Protein AF-A0A4R6LKL5-F1 (afdb_monomer_lite)

Organism: NCBI:txid43595

pLDDT: mean 74.87, std 11.55, range [36.84, 88.94]

Sequence (138 aa):
MKKVFIITIAFVIMLGLTFTNAHANYNMSWNFQKFNNPNARQVANNKAKTQDGLVESQEDALDQFAQSMERRLYSSVQSQIIDAIEEGNIGDVKNFQAGDLDISVTEANEEVFIEITDTITGESTIVTYSNNWGNSSN

InterPro domains:
  IPR018893 Type VIII secretion system, CsgF [PF10614] (43-128)

Secondary structure (DSSP, 8-state):
-HHHHHHHHHHHHHHHHTTS-----------------HHHHHHHHHHHHHHHTT-S----HHHHHHHHHHHHHHHHHHHHHHHHHHTT---S-EEEEETTEEEEEEEETTEEEEEEEETTT--EEEEEEES-SS----

Radius of gyration: 36.22 Å; chains: 1; bounding box: 73×40×102 Å

Foldseek 3Di:
DVVVVVVVVVVVVVVVVPPPDPDPPDDPDDDDDPPPDVVVVVVVVVVVVVVVVVPPDPQDPVNVVVVVVLVVLVVVQVVVLVVCVVVVVQDAWDWDDRPQWIWIWGDDPQKIWIWIARNVPRDIDIDIDHNCVPPPDD

Structure (mmCIF, N/CA/C/O backbone):
data_AF-A0A4R6LKL5-F1
#
_entry.id   AF-A0A4R6LKL5-F1
#
loop_
_atom_site.group_PDB
_atom_site.id
_atom_site.type_symbol
_atom_site.label_atom_id
_atom_site.label_alt_id
_atom_site.label_comp_id
_atom_site.label_asym_id
_atom_site.label_entity_id
_atom_site.label_seq_id
_atom_site.pdbx_PDB_ins_code
_atom_site.Cartn_x
_atom_site.Cartn_y
_atom_site.Cartn_z
_atom_site.occupancy
_atom_site.B_iso_or_equiv
_atom_site.auth_seq_id
_atom_site.auth_comp_id
_atom_site.auth_asym_id
_atom_site.auth_atom_id
_atom_site.pdbx_PDB_model_num
ATOM 1 N N . MET A 1 1 ? -52.050 5.408 75.219 1.00 59.91 1 MET A N 1
ATOM 2 C CA . MET A 1 1 ? -50.780 6.170 75.141 1.00 59.91 1 MET A CA 1
ATOM 3 C C . MET A 1 1 ? -49.538 5.318 75.423 1.00 59.91 1 MET A C 1
ATOM 5 O O . MET A 1 1 ? -48.660 5.300 74.576 1.00 59.91 1 MET A O 1
ATOM 9 N N . LYS A 1 2 ? -49.468 4.537 76.519 1.00 66.62 2 LYS A N 1
ATOM 10 C CA . LYS A 1 2 ? -48.290 3.693 76.850 1.00 66.62 2 LYS A CA 1
ATOM 11 C C . LYS A 1 2 ? -47.852 2.716 75.738 1.00 66.62 2 LYS A C 1
ATOM 13 O O . LYS A 1 2 ? -46.665 2.570 75.495 1.00 66.62 2 LYS A O 1
ATOM 18 N N . LYS A 1 3 ? -48.803 2.096 75.024 1.00 70.31 3 LYS A N 1
ATOM 19 C CA . LYS A 1 3 ? -48.510 1.163 73.914 1.00 70.31 3 LYS A CA 1
ATOM 20 C C . LYS A 1 3 ? -47.855 1.850 72.706 1.00 70.31 3 LYS A C 1
ATOM 22 O O . LYS A 1 3 ? -46.955 1.282 72.110 1.00 70.31 3 LYS A O 1
ATOM 27 N N . VAL A 1 4 ? -48.273 3.079 72.391 1.00 81.50 4 VAL A N 1
ATOM 28 C CA . VAL A 1 4 ? -47.706 3.867 71.281 1.00 81.50 4 VAL A CA 1
ATOM 29 C C . VAL A 1 4 ? -46.269 4.266 71.607 1.00 81.50 4 VAL A C 1
ATOM 31 O O . VAL A 1 4 ? -45.390 4.084 70.782 1.00 81.50 4 VAL A O 1
ATOM 34 N N . PHE A 1 5 ? -46.017 4.690 72.848 1.00 84.75 5 PHE A N 1
ATOM 35 C CA . PHE A 1 5 ? -44.681 5.066 73.313 1.00 84.75 5 PHE A CA 1
ATOM 36 C C . PHE A 1 5 ? -43.669 3.910 73.226 1.00 84.75 5 PHE A C 1
ATOM 38 O O . PHE A 1 5 ? -42.539 4.104 72.786 1.00 84.75 5 PHE A O 1
ATOM 45 N N . ILE A 1 6 ? -44.094 2.690 73.573 1.00 85.75 6 ILE A N 1
ATOM 46 C CA . ILE A 1 6 ? -43.254 1.485 73.470 1.00 85.75 6 ILE A CA 1
ATOM 47 C C . ILE A 1 6 ? -42.921 1.166 72.006 1.00 85.75 6 ILE A C 1
ATOM 49 O O . ILE A 1 6 ? -41.779 0.833 71.699 1.00 85.75 6 ILE A O 1
ATOM 53 N N . ILE A 1 7 ? -43.890 1.310 71.098 1.00 87.12 7 ILE A N 1
ATOM 54 C CA . ILE A 1 7 ? -43.683 1.067 69.664 1.00 87.12 7 ILE A CA 1
ATOM 55 C C . ILE A 1 7 ? -42.707 2.093 69.079 1.00 87.12 7 ILE A C 1
ATOM 57 O O . ILE A 1 7 ? -41.806 1.719 68.335 1.00 87.12 7 ILE A O 1
ATOM 61 N N . THR A 1 8 ? -42.828 3.370 69.451 1.00 86.06 8 THR A N 1
ATOM 62 C CA . THR A 1 8 ? -41.915 4.421 68.980 1.00 86.06 8 THR A CA 1
ATOM 63 C C . THR A 1 8 ? -40.484 4.179 69.455 1.00 86.06 8 THR A C 1
ATOM 65 O O . THR A 1 8 ? -39.552 4.299 68.666 1.00 86.06 8 THR A O 1
ATOM 68 N N . ILE A 1 9 ? -40.297 3.773 70.714 1.00 88.94 9 ILE A N 1
ATOM 69 C CA . ILE A 1 9 ? -38.968 3.450 71.253 1.00 88.94 9 ILE A CA 1
ATOM 70 C C . ILE A 1 9 ? -38.363 2.241 70.537 1.00 88.94 9 ILE A C 1
ATOM 72 O O . ILE A 1 9 ? -37.205 2.294 70.129 1.00 88.94 9 ILE A O 1
ATOM 76 N N . ALA A 1 10 ? -39.144 1.178 70.330 1.00 86.69 10 ALA A N 1
ATOM 77 C C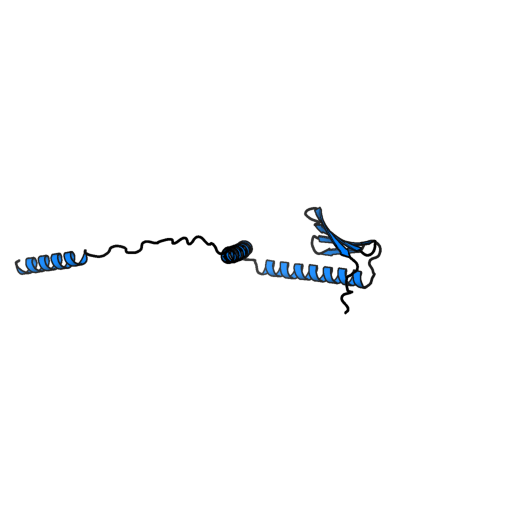A . ALA A 1 10 ? -38.679 0.001 69.599 1.00 86.69 10 ALA A CA 1
ATOM 78 C C . ALA A 1 10 ? -38.258 0.354 68.163 1.00 86.69 10 ALA A C 1
ATOM 80 O O . ALA A 1 10 ? -37.231 -0.122 67.686 1.00 86.69 10 ALA A O 1
ATOM 81 N N . PHE A 1 11 ? -39.006 1.242 67.503 1.00 86.62 11 PHE A N 1
ATOM 82 C CA . PHE A 1 11 ? -38.709 1.689 66.145 1.00 86.62 11 PHE A CA 1
ATOM 83 C C . PHE A 1 11 ? -37.418 2.516 66.068 1.00 86.62 11 PHE A C 1
ATOM 85 O O . PHE A 1 11 ? -36.605 2.307 65.172 1.00 86.62 11 PHE A O 1
ATOM 92 N N . VAL A 1 12 ? -37.182 3.405 67.039 1.00 87.06 12 VAL A N 1
ATOM 93 C CA . VAL A 1 12 ? -35.950 4.210 67.118 1.00 87.06 12 VAL A CA 1
ATOM 94 C C . VAL A 1 12 ? -34.726 3.334 67.393 1.00 87.06 12 VAL A C 1
ATOM 96 O O . VAL A 1 12 ? -33.680 3.539 66.781 1.00 87.06 12 VAL A O 1
ATOM 99 N N . ILE A 1 13 ? -34.855 2.323 68.257 1.00 85.88 13 ILE A N 1
ATOM 100 C CA . ILE A 1 13 ? -33.773 1.365 68.531 1.00 85.88 13 ILE A CA 1
ATOM 101 C C . ILE A 1 13 ? -33.471 0.526 67.284 1.00 85.88 13 ILE A C 1
ATOM 103 O O . ILE A 1 13 ? -32.306 0.343 66.934 1.00 85.88 13 ILE A O 1
ATOM 107 N N . MET A 1 14 ? -34.508 0.062 66.582 1.00 80.38 14 MET A N 1
ATOM 108 C CA . MET A 1 14 ? -34.351 -0.706 65.347 1.00 80.38 14 MET A CA 1
ATOM 109 C C . MET A 1 14 ? -33.652 0.112 64.253 1.00 80.38 14 MET A C 1
ATOM 111 O O . MET A 1 14 ? -32.756 -0.403 63.592 1.00 80.38 14 MET A O 1
ATOM 115 N N . LEU A 1 15 ? -33.994 1.396 64.113 1.00 77.25 15 LEU A N 1
ATOM 116 C CA . LEU A 1 15 ? -33.311 2.316 63.202 1.00 77.25 15 LEU A CA 1
ATOM 117 C C . LEU A 1 15 ? -31.848 2.531 63.606 1.00 77.25 15 LEU A C 1
ATOM 119 O O . LEU A 1 15 ? -30.962 2.380 62.769 1.00 77.25 15 LEU A O 1
ATOM 123 N N . GLY A 1 16 ? -31.575 2.802 64.887 1.00 73.94 16 GLY A N 1
ATOM 124 C CA . GLY A 1 16 ? -30.225 3.065 65.400 1.00 73.94 16 GLY A CA 1
ATOM 125 C C . GLY A 1 16 ? -29.220 1.934 65.151 1.00 73.94 16 GLY A C 1
ATOM 126 O O . GLY A 1 16 ? -28.049 2.201 64.892 1.00 73.94 16 GLY A O 1
ATOM 127 N N . LEU A 1 17 ? -29.677 0.677 65.158 1.00 69.25 17 LEU A N 1
ATOM 128 C CA . LEU A 1 17 ? -28.824 -0.493 64.916 1.00 69.25 17 LEU A CA 1
ATOM 129 C C . LEU A 1 17 ? -28.425 -0.672 63.441 1.00 69.25 17 LEU A C 1
ATOM 131 O O . LEU A 1 17 ? -27.430 -1.335 63.161 1.00 69.25 17 LEU A O 1
ATOM 135 N N . THR A 1 18 ? -29.151 -0.060 62.500 1.00 65.38 18 THR A N 1
ATOM 136 C CA . THR A 1 18 ? -28.884 -0.206 61.055 1.00 65.38 18 THR A CA 1
ATOM 137 C C . THR A 1 18 ? -27.871 0.798 60.492 1.00 65.38 18 THR A C 1
ATOM 139 O O . THR A 1 18 ? -27.462 0.664 59.343 1.00 65.38 18 THR A O 1
ATOM 142 N N . PHE A 1 19 ? -27.415 1.773 61.290 1.00 62.16 19 PHE A N 1
ATOM 143 C CA . PHE A 1 19 ? -26.503 2.837 60.835 1.00 62.16 19 PHE A CA 1
ATOM 144 C C . PHE A 1 19 ? -25.011 2.555 61.051 1.00 62.16 19 PHE A C 1
ATOM 146 O O . PHE A 1 19 ? -24.179 3.406 60.739 1.00 62.16 19 PHE A O 1
ATOM 153 N N . THR A 1 20 ? -24.635 1.382 61.563 1.00 62.97 20 THR A N 1
ATOM 154 C CA . THR A 1 20 ? -23.218 1.018 61.692 1.00 62.97 20 THR A CA 1
ATOM 155 C C . THR A 1 20 ? -22.840 0.060 60.563 1.00 62.97 20 THR A C 1
ATOM 157 O O . THR A 1 20 ? -23.420 -1.015 60.445 1.00 62.97 20 THR A O 1
ATOM 160 N N . ASN A 1 21 ? -21.840 0.440 59.758 1.00 62.88 21 ASN A N 1
ATOM 161 C CA . ASN A 1 21 ? -21.156 -0.372 58.731 1.00 62.88 21 ASN A CA 1
ATOM 162 C C . ASN A 1 21 ? -21.661 -0.292 57.278 1.00 62.88 21 ASN A C 1
ATOM 164 O O . ASN A 1 21 ? -21.836 -1.311 56.616 1.00 62.88 21 ASN A O 1
ATOM 168 N N . ALA A 1 22 ? -21.740 0.916 56.721 1.00 61.44 22 ALA A N 1
ATOM 169 C CA . ALA A 1 22 ? -21.624 1.108 55.272 1.00 61.44 22 ALA A CA 1
ATOM 170 C C . ALA A 1 22 ? -20.433 2.026 54.952 1.00 61.44 22 ALA A C 1
ATOM 172 O O . ALA A 1 22 ? -20.589 3.124 54.425 1.00 61.44 22 ALA A O 1
ATOM 173 N N . HIS A 1 23 ? -19.221 1.591 55.304 1.00 60.94 23 HIS A N 1
ATOM 174 C CA . HIS A 1 23 ? -18.013 2.191 54.741 1.00 60.94 23 HIS A CA 1
ATOM 175 C C . HIS A 1 23 ? -17.814 1.617 53.336 1.00 60.94 23 HIS A C 1
ATOM 177 O O . HIS A 1 23 ? -17.705 0.403 53.170 1.00 60.94 23 HIS A O 1
ATOM 183 N N . ALA A 1 24 ? -17.795 2.480 52.319 1.00 62.44 24 ALA A N 1
ATOM 184 C CA . ALA A 1 24 ? -17.463 2.088 50.955 1.00 62.44 24 ALA A CA 1
ATOM 185 C C . ALA A 1 24 ? -16.020 1.561 50.926 1.00 62.44 24 ALA A C 1
ATOM 187 O O . ALA A 1 24 ? -15.063 2.327 50.985 1.00 62.44 24 ALA A O 1
ATOM 188 N N . ASN A 1 25 ? -15.867 0.239 50.873 1.00 59.75 25 ASN A N 1
ATOM 189 C CA . ASN A 1 25 ? -14.577 -0.444 50.977 1.00 59.75 25 ASN A CA 1
ATOM 190 C C . ASN A 1 25 ? -13.913 -0.654 49.605 1.00 59.75 25 ASN A C 1
ATOM 192 O O . ASN A 1 25 ? -13.224 -1.646 49.376 1.00 59.75 25 ASN A O 1
ATOM 196 N N . TYR A 1 26 ? -14.155 0.261 48.665 1.00 59.34 26 TYR A N 1
ATOM 197 C CA . TYR A 1 26 ? -13.570 0.213 47.330 1.00 59.34 26 TYR A CA 1
ATOM 198 C C . TYR A 1 26 ? -12.577 1.360 47.176 1.00 59.34 26 TYR A C 1
ATOM 200 O O . TYR A 1 26 ? -12.878 2.396 46.591 1.00 59.34 26 TYR A O 1
ATOM 208 N N . ASN A 1 27 ? -11.363 1.162 47.686 1.00 61.78 27 ASN A N 1
ATOM 209 C CA . ASN A 1 27 ? -10.223 1.907 47.171 1.00 61.78 27 ASN A CA 1
ATOM 210 C C . ASN A 1 27 ? -9.889 1.311 45.802 1.00 61.78 27 ASN A C 1
ATOM 212 O O . ASN A 1 27 ? -9.402 0.184 45.723 1.00 61.78 27 ASN A O 1
ATOM 216 N N . MET A 1 28 ? -10.150 2.049 44.722 1.00 61.94 28 MET A N 1
ATOM 217 C CA . MET A 1 28 ? -9.550 1.734 43.426 1.00 61.94 28 MET A CA 1
ATOM 218 C C . MET A 1 28 ? -8.036 1.936 43.552 1.00 61.94 28 MET A C 1
ATOM 220 O O . MET A 1 28 ? -7.531 3.047 43.400 1.00 61.94 28 MET A O 1
ATOM 224 N N . SER A 1 29 ? -7.302 0.880 43.896 1.00 67.19 29 SER A N 1
ATOM 225 C CA . SER A 1 29 ? -5.845 0.910 43.926 1.00 67.19 29 SER A CA 1
ATOM 226 C C . SER A 1 29 ? -5.312 0.619 42.524 1.00 67.19 29 SER A C 1
ATOM 228 O O . SER A 1 29 ? -5.413 -0.487 41.999 1.00 67.19 29 SER A O 1
ATOM 230 N N . TRP A 1 30 ? -4.736 1.638 41.890 1.00 63.91 30 TRP A N 1
ATOM 231 C CA . TRP A 1 30 ? -3.996 1.461 40.647 1.00 63.91 30 TRP A CA 1
ATOM 232 C C . TRP A 1 30 ? -2.584 0.982 40.978 1.00 63.91 30 TRP A C 1
ATOM 234 O O . TRP A 1 30 ? -1.730 1.756 41.407 1.00 63.91 30 TRP A O 1
ATOM 244 N N . ASN A 1 31 ? -2.345 -0.318 40.815 1.00 70.31 31 ASN A N 1
ATOM 245 C CA . ASN A 1 31 ? -1.012 -0.893 40.948 1.00 70.31 31 ASN A CA 1
ATOM 246 C C . ASN A 1 31 ? -0.267 -0.783 39.612 1.00 70.31 31 ASN A C 1
ATOM 248 O O . ASN A 1 31 ? -0.458 -1.600 38.711 1.00 70.31 31 ASN A O 1
ATOM 252 N N . PHE A 1 32 ? 0.592 0.225 39.478 1.00 66.56 32 PHE A N 1
ATOM 253 C CA . PHE A 1 32 ? 1.487 0.337 38.332 1.00 66.56 32 PHE A CA 1
ATOM 254 C C . PHE A 1 32 ? 2.742 -0.497 38.586 1.00 66.56 32 PHE A C 1
ATOM 256 O O . PHE A 1 32 ? 3.697 -0.048 39.222 1.00 66.56 32 PHE A O 1
ATOM 263 N N . GLN A 1 33 ? 2.768 -1.721 38.063 1.00 65.94 33 GLN A N 1
ATOM 264 C CA . GLN A 1 33 ? 4.018 -2.466 37.973 1.00 65.94 33 GLN A CA 1
ATOM 265 C C . GLN A 1 33 ? 4.897 -1.793 36.912 1.00 65.94 33 GLN A C 1
ATOM 267 O O . GLN A 1 33 ? 4.499 -1.666 35.754 1.00 65.94 33 GLN A O 1
ATOM 272 N N . LYS A 1 34 ? 6.105 -1.349 37.287 1.00 64.31 34 LYS A N 1
ATOM 273 C CA . LYS A 1 34 ? 7.111 -0.928 36.301 1.00 64.31 34 LYS A CA 1
ATOM 274 C C . LYS A 1 34 ? 7.400 -2.129 35.403 1.00 64.31 34 LYS A C 1
ATOM 276 O O . LYS A 1 34 ? 8.059 -3.074 35.830 1.00 64.31 34 LYS A O 1
ATOM 281 N N . PHE A 1 35 ? 6.895 -2.095 34.170 1.00 60.16 35 PHE A N 1
ATOM 282 C CA . PHE A 1 35 ? 7.181 -3.101 33.153 1.00 60.16 35 PHE A CA 1
ATOM 283 C C . PHE A 1 35 ? 8.683 -3.090 32.834 1.00 60.16 35 PHE A C 1
ATOM 285 O O . PHE A 1 35 ? 9.140 -2.359 31.955 1.00 60.16 35 PHE A O 1
ATOM 292 N N . ASN A 1 36 ? 9.451 -3.91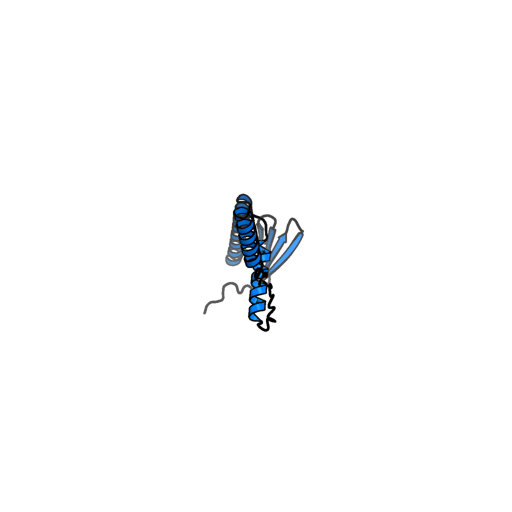4 33.548 1.00 61.34 36 ASN A N 1
ATOM 293 C CA . ASN A 1 36 ? 10.827 -4.274 33.204 1.00 61.34 36 ASN A CA 1
ATOM 294 C C . ASN A 1 36 ? 10.852 -5.538 32.327 1.00 61.34 36 ASN A C 1
ATOM 296 O O . ASN A 1 36 ? 11.677 -6.427 32.509 1.00 61.34 36 ASN A O 1
ATOM 300 N N . ASN A 1 37 ? 9.876 -5.665 31.425 1.00 68.75 37 ASN A N 1
ATOM 301 C CA . ASN A 1 37 ? 9.802 -6.758 30.468 1.00 68.75 37 ASN A CA 1
ATOM 302 C C . ASN A 1 37 ? 9.747 -6.162 29.050 1.00 68.75 37 ASN A C 1
ATOM 304 O O . ASN A 1 37 ? 8.720 -5.580 28.681 1.00 68.75 37 ASN A O 1
ATOM 308 N N . PRO A 1 38 ? 10.825 -6.270 28.254 1.00 68.19 38 PRO A N 1
ATOM 309 C CA . PRO A 1 38 ? 10.855 -5.757 26.885 1.00 68.19 38 PRO A CA 1
ATOM 310 C C . PRO A 1 38 ? 9.788 -6.405 25.987 1.00 68.19 38 PRO A C 1
ATOM 312 O O . PRO A 1 38 ? 9.252 -5.732 25.108 1.00 68.19 38 PRO A O 1
ATOM 315 N N . ASN A 1 39 ? 9.381 -7.648 26.263 1.00 76.38 39 ASN A N 1
ATOM 316 C CA . ASN A 1 39 ? 8.336 -8.331 25.496 1.00 76.38 39 ASN A CA 1
ATOM 317 C C . ASN A 1 39 ? 6.956 -7.706 25.741 1.00 76.38 39 ASN A C 1
ATOM 319 O O . ASN A 1 39 ? 6.172 -7.554 24.809 1.00 76.38 39 ASN A O 1
ATOM 323 N N . ALA A 1 40 ? 6.669 -7.263 26.971 1.00 73.50 40 ALA A N 1
ATOM 324 C CA . ALA A 1 40 ? 5.410 -6.583 27.284 1.00 73.50 40 ALA A CA 1
ATOM 325 C C . ALA A 1 40 ? 5.289 -5.240 26.546 1.00 73.50 40 ALA A C 1
ATOM 327 O O . ALA A 1 40 ? 4.201 -4.867 26.113 1.00 73.50 40 ALA A O 1
ATOM 328 N N . ARG A 1 41 ? 6.416 -4.541 26.343 1.00 76.50 41 ARG A N 1
ATOM 329 C CA . ARG A 1 41 ? 6.460 -3.312 25.537 1.00 76.50 41 ARG A CA 1
ATOM 330 C C . ARG A 1 41 ? 6.192 -3.588 24.062 1.00 76.50 41 ARG A C 1
ATOM 332 O O . ARG A 1 41 ? 5.442 -2.840 23.447 1.00 76.50 41 ARG A O 1
ATOM 339 N N . GLN A 1 42 ? 6.764 -4.656 23.507 1.00 75.50 42 GLN A N 1
ATOM 340 C CA . GLN A 1 42 ? 6.508 -5.039 22.116 1.00 75.50 42 GLN A CA 1
ATOM 341 C C . GLN A 1 42 ? 5.042 -5.422 21.896 1.00 75.50 42 GLN A C 1
ATOM 343 O O . GLN A 1 42 ? 4.425 -4.941 20.953 1.00 75.50 42 GLN A O 1
ATOM 348 N N . VAL A 1 43 ? 4.452 -6.208 22.801 1.00 80.81 43 VAL A N 1
ATOM 349 C CA . VAL A 1 43 ? 3.031 -6.580 22.723 1.00 80.81 43 VAL A CA 1
ATOM 350 C C . VAL A 1 43 ? 2.129 -5.350 22.834 1.00 80.81 43 VAL A C 1
ATOM 352 O O . VAL A 1 43 ? 1.185 -5.216 22.058 1.00 80.81 43 VAL A O 1
ATOM 355 N N . ALA A 1 44 ? 2.432 -4.427 23.753 1.00 80.19 44 ALA A N 1
ATOM 356 C CA . ALA A 1 44 ? 1.694 -3.173 23.877 1.00 80.19 44 ALA A CA 1
ATOM 357 C C . ALA A 1 44 ? 1.802 -2.315 22.606 1.00 80.19 44 ALA A C 1
ATOM 359 O O . ALA A 1 44 ? 0.793 -1.790 22.148 1.00 80.19 44 ALA A O 1
ATOM 360 N N . ASN A 1 45 ? 2.993 -2.222 22.007 1.00 84.25 45 ASN A N 1
ATOM 361 C CA . ASN A 1 45 ? 3.212 -1.465 20.775 1.00 84.25 45 ASN A CA 1
ATOM 362 C C . ASN A 1 45 ? 2.486 -2.093 19.575 1.00 84.25 45 ASN A C 1
ATOM 364 O O . ASN A 1 45 ? 1.812 -1.393 18.829 1.00 84.25 45 ASN A O 1
ATOM 368 N N . ASN A 1 46 ? 2.552 -3.417 19.420 1.00 80.56 46 ASN A N 1
ATOM 369 C CA . ASN A 1 46 ? 1.834 -4.125 18.358 1.00 80.56 46 ASN A CA 1
ATOM 370 C C . ASN A 1 46 ? 0.324 -3.928 18.501 1.00 80.56 46 ASN A C 1
ATOM 372 O O . ASN A 1 46 ? -0.347 -3.601 17.530 1.00 80.56 46 ASN A O 1
ATOM 376 N N . LYS A 1 47 ? -0.198 -4.046 19.728 1.00 80.44 47 LYS A N 1
ATOM 377 C CA . LYS A 1 47 ? -1.619 -3.826 20.004 1.00 80.44 47 LYS A CA 1
ATOM 378 C C . LYS A 1 47 ? -2.040 -2.380 19.737 1.00 80.44 47 LYS A C 1
ATOM 380 O O . LYS A 1 47 ? -3.101 -2.180 19.162 1.00 80.44 47 LYS A O 1
ATOM 385 N N . ALA A 1 48 ? -1.212 -1.403 20.107 1.00 78.81 48 ALA A N 1
ATOM 386 C CA . ALA A 1 48 ? -1.464 0.007 19.824 1.00 78.81 48 ALA A CA 1
ATOM 387 C C . ALA A 1 48 ? -1.489 0.284 18.315 1.00 78.81 48 ALA A C 1
ATOM 389 O O . ALA A 1 48 ? -2.438 0.891 17.847 1.00 78.81 48 ALA A O 1
ATOM 390 N N . LYS A 1 49 ? -0.523 -0.234 17.545 1.00 75.50 49 LYS A N 1
ATOM 391 C CA . LYS A 1 49 ? -0.499 -0.110 16.076 1.00 75.50 49 LYS A CA 1
ATOM 392 C C . LYS A 1 49 ? -1.705 -0.762 15.404 1.00 75.50 49 LYS A C 1
ATOM 394 O O . LYS A 1 49 ? -2.277 -0.189 14.487 1.00 75.50 49 LYS A O 1
ATOM 399 N N . THR A 1 50 ? -2.104 -1.949 15.863 1.00 75.50 50 THR A N 1
ATOM 400 C CA . THR A 1 50 ? -3.316 -2.608 15.360 1.00 75.50 50 THR A CA 1
ATOM 401 C C . THR A 1 50 ? -4.559 -1.788 15.686 1.00 75.50 50 THR A C 1
ATOM 403 O O . THR A 1 50 ? -5.439 -1.690 14.850 1.00 75.50 50 THR A O 1
ATOM 406 N N . GLN A 1 51 ? -4.648 -1.193 16.877 1.00 70.75 51 GLN A N 1
ATOM 407 C CA . GLN A 1 51 ? -5.786 -0.347 17.243 1.00 70.75 51 GLN A CA 1
ATOM 408 C C . GLN A 1 51 ? -5.810 0.966 16.461 1.00 70.75 51 GLN A C 1
ATOM 410 O O . GLN A 1 51 ? -6.876 1.350 16.010 1.00 70.75 51 GLN A O 1
ATOM 415 N N . ASP A 1 52 ? -4.662 1.607 16.262 1.00 71.44 52 ASP A N 1
ATOM 416 C CA . ASP A 1 52 ? -4.520 2.833 15.468 1.00 71.44 52 ASP A CA 1
ATOM 417 C C . ASP A 1 52 ? -4.998 2.619 14.021 1.00 71.44 52 ASP A C 1
ATOM 419 O O . ASP A 1 52 ? -5.824 3.376 13.526 1.00 71.44 52 ASP A O 1
ATOM 423 N N . GLY A 1 53 ? -4.609 1.499 13.397 1.00 60.66 53 GLY A N 1
ATOM 424 C CA . GLY A 1 53 ? -5.094 1.111 12.065 1.00 60.66 53 GLY A CA 1
ATOM 425 C C . GLY A 1 53 ? -6.534 0.576 12.009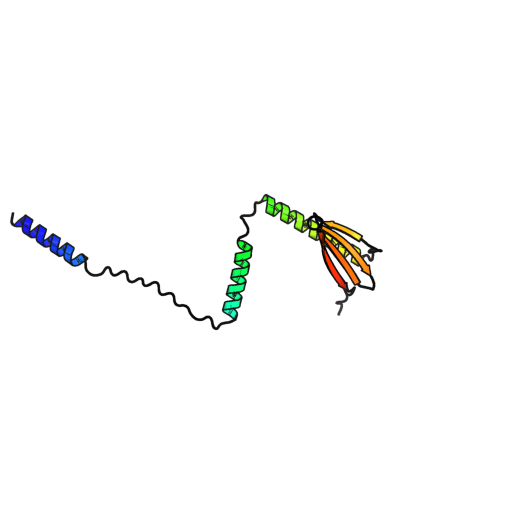 1.00 60.66 53 GLY A C 1
ATOM 426 O O . GLY A 1 53 ? -7.052 0.361 10.924 1.00 60.66 53 GLY A O 1
ATOM 427 N N . LEU A 1 54 ? -7.188 0.328 13.151 1.00 64.00 54 LEU A N 1
ATOM 428 C CA . LEU A 1 54 ? -8.598 -0.098 13.229 1.00 64.00 54 LEU A CA 1
ATOM 429 C C . LEU A 1 54 ? -9.552 1.059 13.560 1.00 64.00 54 LEU A C 1
ATOM 431 O O . LEU A 1 54 ? -10.762 0.848 13.613 1.00 64.00 54 LEU A O 1
ATOM 435 N N . VAL A 1 55 ? -9.028 2.256 13.844 1.00 58.56 55 VAL A N 1
ATOM 436 C CA . VAL A 1 55 ? -9.836 3.464 14.087 1.00 58.56 55 VAL A CA 1
ATOM 437 C C . VAL A 1 55 ? -10.316 4.091 12.769 1.00 58.56 55 VAL A C 1
ATOM 439 O O . VAL A 1 55 ? -11.111 5.030 12.795 1.00 58.56 55 VAL A O 1
ATOM 442 N N . GLU A 1 56 ? -9.918 3.545 11.617 1.00 58.19 56 GLU A N 1
ATOM 443 C CA . GLU A 1 56 ? -10.521 3.919 10.343 1.00 58.19 56 GLU A CA 1
ATOM 444 C C . GLU A 1 56 ? -11.990 3.488 10.283 1.00 58.19 56 GLU A C 1
ATOM 446 O O . GLU A 1 56 ? -12.385 2.392 10.681 1.00 58.19 56 GLU A O 1
ATOM 451 N N . SER A 1 57 ? -12.790 4.465 9.869 1.00 55.09 57 SER A N 1
ATOM 452 C CA . SER A 1 57 ? -14.241 4.528 9.744 1.00 55.09 57 SER A CA 1
ATOM 453 C C . SER A 1 57 ? -14.904 3.198 9.400 1.00 55.09 57 SER A C 1
ATOM 455 O O . SER A 1 57 ? -14.370 2.410 8.637 1.00 55.09 57 SER A O 1
ATOM 457 N N . GLN A 1 58 ? -16.122 2.996 9.906 1.00 57.09 58 GLN A N 1
ATOM 458 C CA . GLN A 1 58 ? -17.063 1.983 9.427 1.00 57.09 58 GLN A CA 1
ATOM 459 C C . GLN A 1 58 ? -17.142 2.037 7.888 1.00 57.09 58 GLN A C 1
ATOM 461 O O . GLN A 1 58 ? -17.894 2.843 7.350 1.00 57.09 58 GLN A O 1
ATOM 466 N N . GLU A 1 59 ? -16.312 1.247 7.201 1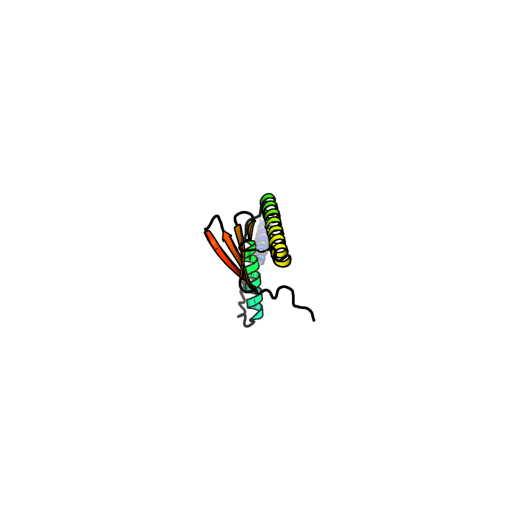.00 59.84 59 GLU A N 1
ATOM 467 C CA . GLU A 1 59 ? -16.195 1.284 5.743 1.00 59.84 59 GLU A CA 1
ATOM 468 C C . GLU A 1 59 ? -17.523 0.838 5.130 1.00 59.84 59 GLU A C 1
ATOM 470 O O . GLU A 1 59 ? -18.064 -0.213 5.496 1.00 59.84 59 GLU A O 1
ATOM 475 N N . ASP A 1 60 ? -18.064 1.650 4.219 1.00 77.00 60 ASP A N 1
ATOM 476 C CA . ASP A 1 60 ? -19.270 1.315 3.471 1.00 77.00 60 ASP A CA 1
ATOM 477 C C . ASP A 1 60 ? -19.013 0.038 2.648 1.00 77.00 60 ASP A C 1
ATOM 479 O O . ASP A 1 60 ? -17.911 -0.202 2.148 1.00 77.00 60 ASP A O 1
ATOM 483 N N . ALA A 1 61 ? -20.030 -0.808 2.481 1.00 77.69 61 ALA A N 1
ATOM 484 C CA . ALA A 1 61 ? -19.922 -2.018 1.667 1.00 77.69 61 ALA A CA 1
ATOM 485 C C . ALA A 1 61 ? -19.546 -1.692 0.209 1.00 77.69 61 ALA A C 1
ATOM 487 O O . ALA A 1 61 ? -18.909 -2.503 -0.468 1.00 77.69 61 ALA A O 1
ATOM 488 N N . LEU A 1 62 ? -19.926 -0.502 -0.268 1.00 76.81 62 LEU A N 1
ATOM 489 C CA . LEU A 1 62 ? -19.511 0.014 -1.570 1.00 76.81 62 LEU A CA 1
ATOM 490 C C . LEU A 1 62 ? -18.018 0.357 -1.612 1.00 76.81 62 LEU A C 1
ATOM 492 O O . LEU A 1 62 ? -17.359 0.012 -2.592 1.00 76.81 62 LEU A O 1
ATOM 496 N N . ASP A 1 63 ? -17.475 0.943 -0.546 1.00 80.38 63 ASP A N 1
ATOM 497 C CA . ASP A 1 63 ? -16.053 1.288 -0.456 1.00 80.38 63 ASP A CA 1
ATOM 498 C C . ASP A 1 63 ? -15.192 0.023 -0.399 1.00 80.38 63 ASP A C 1
ATOM 500 O O . ASP A 1 63 ? -14.223 -0.108 -1.145 1.00 80.38 63 ASP A O 1
ATOM 504 N N . GLN A 1 64 ? -15.607 -0.979 0.383 1.00 82.50 64 GLN A N 1
ATOM 505 C CA . GLN A 1 64 ? -14.939 -2.286 0.412 1.00 82.50 64 GLN A CA 1
ATOM 506 C C . GLN A 1 64 ? -14.947 -2.965 -0.962 1.00 82.50 64 GLN A C 1
ATOM 508 O O . GLN A 1 64 ? -13.960 -3.586 -1.370 1.00 82.50 64 GLN A O 1
ATOM 513 N N . PHE A 1 65 ? -16.056 -2.858 -1.701 1.00 82.56 65 PHE A N 1
ATOM 514 C CA . PHE A 1 65 ? -16.142 -3.398 -3.053 1.00 82.56 65 PHE A CA 1
ATOM 515 C C . PHE A 1 65 ? -15.210 -2.655 -4.017 1.00 82.56 65 PHE A C 1
ATOM 517 O O . PHE A 1 65 ? -14.462 -3.315 -4.743 1.00 82.56 65 PHE A O 1
ATOM 524 N N . ALA A 1 66 ? -15.197 -1.319 -3.982 1.00 82.88 66 ALA A N 1
ATOM 525 C CA . ALA A 1 66 ? -14.306 -0.493 -4.792 1.00 82.88 66 ALA A CA 1
ATOM 526 C C . ALA A 1 66 ? -12.831 -0.827 -4.519 1.00 82.88 66 ALA A C 1
ATOM 528 O O . ALA A 1 66 ? -12.116 -1.201 -5.450 1.00 82.88 66 ALA A O 1
ATOM 529 N N . GLN A 1 67 ? -12.414 -0.857 -3.249 1.00 84.12 67 GLN A N 1
ATOM 530 C CA . GLN A 1 67 ? -11.062 -1.268 -2.854 1.00 84.12 67 GLN A CA 1
ATOM 531 C C . GLN A 1 67 ? -10.736 -2.696 -3.322 1.00 84.12 67 GLN A C 1
ATOM 533 O O . GLN A 1 67 ? -9.622 -2.988 -3.760 1.00 84.12 67 GLN A O 1
ATOM 538 N N . SER A 1 68 ? -11.699 -3.625 -3.262 1.00 83.75 68 SER A N 1
ATOM 539 C CA . SER A 1 68 ? -11.485 -4.999 -3.735 1.00 83.75 68 SER A CA 1
ATOM 540 C C . SER A 1 68 ? -11.267 -5.081 -5.251 1.00 83.75 68 SER A C 1
ATOM 542 O O . SER A 1 68 ? -10.474 -5.907 -5.712 1.00 83.75 68 SER A O 1
ATOM 544 N N . MET A 1 69 ? -11.945 -4.230 -6.029 1.00 84.31 69 MET A N 1
ATOM 545 C CA . MET A 1 69 ? -11.746 -4.125 -7.473 1.00 84.31 69 MET A CA 1
ATOM 546 C C . MET A 1 69 ? -10.401 -3.485 -7.796 1.00 84.31 69 MET A C 1
ATOM 548 O O . MET A 1 69 ? -9.675 -3.997 -8.645 1.00 84.31 69 MET A O 1
ATOM 552 N N . GLU A 1 70 ? -10.044 -2.425 -7.081 1.00 85.44 70 GLU A N 1
ATOM 553 C CA . GLU A 1 70 ? -8.778 -1.716 -7.238 1.00 85.44 70 GLU A CA 1
ATOM 554 C C . GLU A 1 70 ? -7.585 -2.640 -6.955 1.00 85.44 70 GLU A C 1
ATOM 556 O O . GLU A 1 70 ? -6.683 -2.790 -7.777 1.00 85.44 70 GLU A O 1
ATOM 561 N N . ARG A 1 71 ? -7.649 -3.413 -5.864 1.00 86.38 71 ARG A N 1
ATOM 562 C CA . ARG A 1 71 ? -6.652 -4.450 -5.554 1.00 86.38 71 ARG A CA 1
ATOM 563 C C . ARG A 1 71 ? -6.513 -5.495 -6.660 1.00 86.38 71 ARG A C 1
ATOM 565 O O . ARG A 1 71 ? -5.407 -5.965 -6.923 1.00 86.38 71 ARG A O 1
ATOM 572 N N . ARG A 1 72 ? -7.618 -5.889 -7.302 1.00 86.94 72 ARG A N 1
ATOM 573 C CA . ARG A 1 72 ? -7.579 -6.830 -8.436 1.00 86.94 72 ARG A CA 1
ATOM 574 C C . ARG A 1 72 ? -6.963 -6.196 -9.676 1.00 86.94 72 ARG A C 1
ATOM 576 O O . ARG A 1 72 ? -6.225 -6.883 -10.377 1.00 86.94 72 ARG A O 1
ATOM 583 N N . LEU A 1 73 ? -7.238 -4.918 -9.929 1.00 84.38 73 LEU A N 1
ATOM 584 C CA . LEU A 1 73 ? -6.623 -4.170 -11.021 1.00 84.38 73 LEU A CA 1
ATOM 585 C C . LEU A 1 73 ? -5.104 -4.113 -10.839 1.00 84.38 73 LEU A C 1
ATOM 587 O O . LEU A 1 73 ? -4.376 -4.525 -11.739 1.00 84.38 73 LEU A O 1
ATOM 591 N N . TYR A 1 74 ? -4.633 -3.719 -9.651 1.0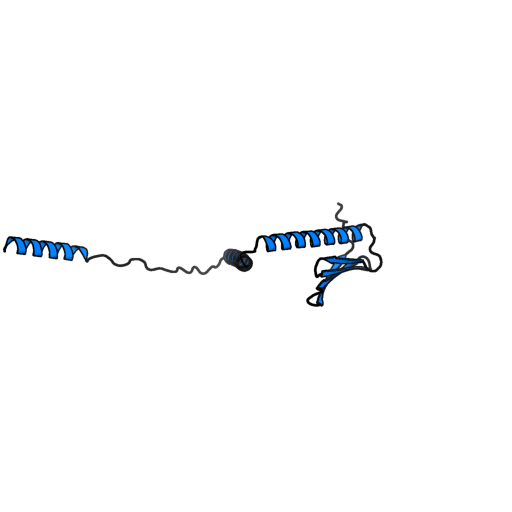0 85.12 74 TYR A N 1
ATOM 592 C CA . TYR A 1 74 ? -3.205 -3.706 -9.331 1.00 85.12 74 TYR A CA 1
ATOM 593 C C . TYR A 1 74 ? -2.570 -5.084 -9.488 1.00 85.12 74 TYR A C 1
ATOM 595 O O . TYR A 1 74 ? -1.533 -5.207 -10.131 1.00 85.12 74 TYR A O 1
ATOM 603 N N . SER A 1 75 ? -3.217 -6.133 -8.975 1.00 86.12 75 SER A N 1
ATOM 604 C CA . SER A 1 75 ? -2.720 -7.502 -9.134 1.00 86.12 75 SER A CA 1
ATOM 605 C C . SER A 1 75 ? -2.623 -7.919 -10.603 1.00 86.12 75 SER A C 1
ATOM 607 O O . SER A 1 75 ? -1.671 -8.597 -10.971 1.00 86.12 75 SER A O 1
ATOM 609 N N . SER A 1 76 ? -3.585 -7.532 -11.445 1.00 85.44 76 SER A N 1
ATOM 610 C CA . SER A 1 76 ? -3.555 -7.861 -12.872 1.00 85.44 76 SER A CA 1
ATOM 611 C C . SER A 1 76 ? -2.435 -7.128 -13.600 1.00 85.44 76 SER A C 1
ATOM 613 O O . SER A 1 76 ? -1.751 -7.736 -14.418 1.00 85.44 76 SER A O 1
ATOM 615 N N . VAL A 1 77 ? -2.229 -5.846 -13.297 1.00 84.50 77 VAL A N 1
ATOM 616 C CA . VAL A 1 77 ? -1.146 -5.055 -13.890 1.00 84.50 77 VAL A CA 1
ATOM 617 C C . VAL A 1 77 ? 0.215 -5.578 -13.438 1.00 84.50 77 VAL A C 1
ATOM 619 O O . VAL A 1 77 ? 1.101 -5.741 -14.266 1.00 84.50 77 VAL A O 1
ATOM 622 N N . GLN A 1 78 ? 0.361 -5.944 -12.163 1.00 84.69 78 GLN A N 1
ATOM 623 C CA . GLN A 1 78 ? 1.568 -6.603 -11.660 1.00 84.69 78 GLN A CA 1
ATOM 624 C C . GLN A 1 78 ? 1.863 -7.904 -12.409 1.00 84.69 78 GLN A C 1
ATOM 626 O O . GLN A 1 78 ? 2.993 -8.097 -12.840 1.00 84.69 78 GLN A O 1
ATOM 631 N N . SER A 1 79 ? 0.864 -8.768 -12.622 1.00 84.75 79 SER A N 1
ATOM 632 C CA . SER A 1 79 ? 1.049 -9.976 -13.436 1.00 84.75 79 SER A CA 1
ATOM 633 C C . SER A 1 79 ? 1.481 -9.642 -14.864 1.00 84.75 79 SER A C 1
ATOM 635 O O . SER A 1 79 ? 2.446 -10.217 -15.339 1.00 84.75 79 SER A O 1
ATOM 637 N N . GLN A 1 80 ? 0.855 -8.658 -15.516 1.00 83.94 80 GLN A N 1
ATOM 638 C CA . GLN A 1 80 ? 1.240 -8.243 -16.872 1.00 83.94 80 GLN A CA 1
ATOM 639 C C . GLN A 1 80 ? 2.665 -7.675 -16.950 1.00 83.94 80 GLN A C 1
ATOM 641 O O . GLN A 1 80 ? 3.338 -7.853 -17.964 1.00 83.94 80 GLN A O 1
ATOM 646 N N . ILE A 1 81 ? 3.121 -6.983 -15.902 1.00 82.75 81 ILE A N 1
ATOM 647 C CA . ILE A 1 81 ? 4.503 -6.507 -15.785 1.00 82.75 81 ILE A CA 1
ATOM 648 C C . ILE A 1 81 ? 5.451 -7.701 -15.674 1.00 82.75 81 ILE A C 1
ATOM 650 O O . ILE A 1 81 ? 6.424 -7.760 -16.414 1.00 82.75 81 ILE A O 1
ATOM 654 N N . ILE A 1 82 ? 5.152 -8.659 -14.794 1.00 83.31 82 ILE A N 1
ATOM 655 C CA . ILE A 1 82 ? 5.969 -9.865 -14.606 1.00 83.31 82 ILE A CA 1
ATOM 656 C C . ILE A 1 82 ? 6.044 -10.668 -15.906 1.00 83.31 82 ILE A C 1
ATOM 658 O O . ILE A 1 82 ? 7.142 -10.971 -16.358 1.00 83.31 82 ILE A O 1
ATOM 662 N N . ASP A 1 83 ? 4.905 -10.930 -16.549 1.00 83.25 83 ASP A N 1
ATOM 663 C CA . ASP A 1 83 ? 4.846 -11.651 -17.822 1.00 83.25 83 ASP A CA 1
ATOM 664 C C . ASP A 1 83 ? 5.669 -10.920 -18.899 1.00 83.25 83 ASP A C 1
ATOM 666 O O . ASP A 1 83 ? 6.411 -11.539 -19.657 1.00 83.25 83 ASP A O 1
ATOM 670 N N . ALA A 1 84 ? 5.608 -9.582 -18.938 1.00 78.62 84 ALA A N 1
ATOM 671 C CA . ALA A 1 84 ? 6.408 -8.788 -19.867 1.00 78.62 84 ALA A CA 1
ATOM 672 C C . ALA A 1 84 ? 7.919 -8.908 -19.616 1.00 78.62 84 ALA A C 1
ATOM 674 O O . ALA A 1 84 ? 8.673 -8.948 -20.590 1.00 78.62 84 ALA A O 1
ATOM 675 N N . ILE A 1 85 ? 8.335 -8.964 -18.343 1.00 77.81 85 ILE A N 1
ATOM 676 C CA . ILE A 1 85 ? 9.726 -9.206 -17.932 1.00 77.81 85 ILE A CA 1
ATOM 677 C C . ILE A 1 85 ? 10.158 -10.614 -18.366 1.00 77.81 85 ILE A C 1
ATOM 679 O O . ILE A 1 85 ? 11.191 -10.765 -19.011 1.00 77.81 85 ILE A O 1
ATOM 683 N N . GLU A 1 86 ? 9.363 -11.643 -18.060 1.00 76.19 86 GLU A N 1
ATOM 684 C CA . GLU A 1 86 ? 9.697 -13.045 -18.349 1.00 76.19 86 GLU A CA 1
ATOM 685 C C . GLU A 1 86 ? 9.759 -13.356 -19.850 1.00 76.19 86 GLU A C 1
ATOM 687 O O . GLU A 1 86 ? 10.619 -14.115 -20.298 1.00 76.19 86 GLU A O 1
ATOM 692 N N . GLU A 1 87 ? 8.878 -12.752 -20.650 1.00 74.75 87 GLU A N 1
ATOM 693 C CA . GLU A 1 87 ? 8.869 -12.914 -22.107 1.00 74.75 87 GLU A CA 1
ATOM 694 C C . GLU A 1 87 ? 10.049 -12.208 -22.800 1.00 74.75 87 GLU A C 1
ATOM 696 O O . GLU A 1 87 ? 10.205 -12.338 -24.018 1.00 74.75 87 GLU A O 1
ATOM 701 N N . GLY A 1 88 ? 10.865 -11.438 -22.064 1.00 65.81 88 GLY A N 1
ATOM 702 C CA . GLY A 1 88 ? 11.914 -10.591 -22.640 1.00 65.81 88 GLY A CA 1
ATOM 703 C C . GLY A 1 88 ? 11.348 -9.546 -23.607 1.00 65.81 88 GLY A C 1
ATOM 704 O O . GLY A 1 88 ? 12.039 -9.082 -24.512 1.00 65.81 88 GLY A O 1
ATOM 705 N N . ASN A 1 89 ? 10.063 -9.207 -23.452 1.00 63.72 89 ASN A N 1
ATOM 706 C CA . ASN A 1 89 ? 9.335 -8.251 -24.284 1.00 63.72 89 ASN A CA 1
ATOM 707 C C . ASN A 1 89 ? 9.266 -6.884 -23.590 1.00 63.72 89 ASN A C 1
ATOM 709 O O . ASN A 1 89 ? 8.232 -6.201 -23.568 1.00 63.72 89 ASN A O 1
ATOM 713 N N . ILE A 1 90 ? 10.393 -6.522 -22.985 1.00 62.91 90 ILE A N 1
ATOM 714 C CA . ILE A 1 90 ? 10.710 -5.193 -22.496 1.00 62.91 90 ILE A CA 1
ATOM 715 C C . ILE A 1 90 ? 11.710 -4.665 -23.511 1.00 62.91 90 ILE A C 1
ATOM 717 O O . ILE A 1 90 ? 12.872 -5.039 -23.503 1.00 62.91 90 ILE A O 1
ATOM 721 N N . GLY A 1 91 ? 11.217 -3.922 -24.501 1.00 65.31 91 GLY A N 1
ATOM 722 C CA . GLY A 1 91 ? 12.086 -3.219 -25.442 1.00 65.31 91 GLY A CA 1
ATOM 723 C C . GLY A 1 91 ? 12.809 -2.078 -24.723 1.00 65.31 91 GLY A C 1
ATOM 724 O O . GLY A 1 91 ? 13.623 -2.306 -23.840 1.00 65.31 91 GLY A O 1
ATOM 725 N N . ASP A 1 92 ? 12.471 -0.835 -25.072 1.00 59.34 92 ASP A N 1
ATOM 726 C CA . ASP A 1 92 ? 13.070 0.347 -24.437 1.00 59.34 92 ASP A CA 1
ATOM 727 C C . ASP A 1 92 ? 12.290 0.803 -23.190 1.00 59.34 92 ASP A C 1
ATOM 729 O O . ASP A 1 92 ? 12.886 1.049 -22.148 1.00 59.34 92 ASP A O 1
ATOM 733 N N . VAL A 1 93 ? 10.957 0.908 -23.277 1.00 64.06 93 VAL A N 1
ATOM 734 C CA . VAL A 1 93 ? 10.064 1.293 -22.167 1.00 64.06 93 VAL A CA 1
ATOM 735 C C . VAL A 1 93 ? 8.681 0.678 -22.396 1.00 64.06 93 VAL A C 1
ATOM 737 O O . VAL A 1 93 ? 8.125 0.805 -23.492 1.00 64.06 93 VAL A O 1
ATOM 740 N N . LYS A 1 94 ? 8.094 0.040 -21.377 1.00 77.56 94 LYS A N 1
ATOM 741 C CA . LYS A 1 94 ? 6.711 -0.455 -21.412 1.00 77.56 94 LYS A CA 1
ATOM 742 C C . LYS A 1 94 ? 5.881 0.213 -20.322 1.00 77.56 94 LYS A C 1
ATOM 744 O O . LYS A 1 94 ? 6.186 0.075 -19.142 1.00 77.56 94 LYS A O 1
ATOM 749 N N . ASN A 1 95 ? 4.822 0.905 -20.737 1.00 83.25 95 ASN A N 1
ATOM 750 C CA . ASN A 1 95 ? 3.941 1.636 -19.833 1.00 83.25 95 ASN A CA 1
ATOM 751 C C . ASN A 1 95 ? 2.690 0.817 -19.511 1.00 83.25 95 ASN A C 1
ATOM 753 O O . ASN A 1 95 ? 2.061 0.243 -20.405 1.00 83.25 95 ASN A O 1
ATOM 757 N N . PHE A 1 96 ? 2.314 0.812 -18.242 1.00 83.38 96 PHE A N 1
ATOM 758 C CA . PHE A 1 96 ? 1.103 0.212 -17.713 1.00 83.38 96 PHE A CA 1
ATOM 759 C C . PHE A 1 96 ? 0.369 1.247 -16.867 1.00 83.38 96 PHE A C 1
ATOM 761 O O . PHE A 1 96 ? 0.992 2.007 -16.138 1.00 83.38 96 PHE A O 1
ATOM 768 N N . GLN A 1 97 ? -0.960 1.241 -16.916 1.00 82.81 97 GLN A N 1
ATOM 769 C CA . GLN A 1 97 ? -1.778 2.139 -16.106 1.00 82.81 97 GLN A CA 1
ATOM 770 C C . GLN A 1 97 ? -2.644 1.331 -15.145 1.00 82.81 97 GLN A C 1
ATOM 772 O O . GLN A 1 97 ? -3.324 0.386 -15.555 1.00 82.81 97 GLN A O 1
ATOM 777 N N . ALA A 1 98 ? -2.646 1.722 -13.874 1.00 82.12 98 ALA A N 1
ATOM 778 C CA . ALA A 1 98 ? -3.500 1.131 -12.856 1.00 82.12 98 ALA A CA 1
ATOM 779 C C . ALA A 1 98 ? -4.151 2.237 -12.020 1.00 82.12 98 ALA A C 1
ATOM 781 O O . ALA A 1 98 ? -3.516 2.812 -11.142 1.00 82.12 98 ALA A O 1
ATOM 782 N N . GLY A 1 99 ? -5.420 2.540 -12.305 1.00 83.19 99 GLY A N 1
ATOM 783 C CA . GLY A 1 99 ? -6.115 3.655 -11.659 1.00 83.19 99 GLY A CA 1
ATOM 784 C C . GLY A 1 99 ? -5.386 4.973 -11.923 1.00 83.19 99 GLY A C 1
ATOM 785 O O . GLY A 1 99 ? -5.174 5.337 -13.083 1.00 83.19 99 GLY A O 1
ATOM 786 N N . ASP A 1 100 ? -4.973 5.630 -10.843 1.00 85.56 100 ASP A N 1
ATOM 787 C CA . ASP A 1 100 ? -4.253 6.906 -10.861 1.00 85.56 100 ASP A CA 1
ATOM 788 C C . ASP A 1 100 ? -2.722 6.740 -10.890 1.00 85.56 100 ASP A C 1
ATOM 790 O O . ASP A 1 100 ? -1.992 7.726 -10.789 1.00 85.56 100 ASP A O 1
ATOM 794 N N . LEU A 1 101 ? -2.223 5.509 -11.043 1.00 86.00 101 LEU A N 1
ATOM 795 C CA . LEU A 1 101 ? -0.797 5.211 -11.163 1.00 86.00 101 LEU A CA 1
ATOM 796 C C . LEU A 1 101 ? -0.413 4.965 -12.625 1.00 86.00 101 LEU A C 1
ATOM 798 O O . LEU A 1 101 ? -1.009 4.118 -13.301 1.00 86.00 101 LEU A O 1
ATOM 802 N N . ASP A 1 102 ? 0.621 5.666 -13.080 1.00 87.00 102 ASP A N 1
ATOM 803 C CA . ASP A 1 102 ? 1.322 5.403 -14.335 1.00 87.00 102 ASP A CA 1
ATOM 804 C C . ASP A 1 102 ? 2.626 4.658 -14.032 1.00 87.00 102 ASP A C 1
ATOM 806 O O . ASP A 1 102 ? 3.420 5.087 -13.193 1.00 87.00 102 ASP A O 1
ATOM 810 N N . ILE A 1 103 ? 2.820 3.500 -14.654 1.00 86.56 103 ILE A N 1
ATOM 811 C CA . ILE A 1 103 ? 3.903 2.568 -14.343 1.00 86.56 103 ILE A CA 1
ATOM 812 C C . ILE A 1 103 ? 4.743 2.364 -15.598 1.00 86.56 103 ILE A C 1
ATOM 814 O O . ILE A 1 103 ? 4.294 1.745 -16.558 1.00 86.56 103 ILE A O 1
ATOM 818 N N . SER A 1 104 ? 5.983 2.834 -15.569 1.00 85.00 104 SER A N 1
ATOM 819 C CA . SER A 1 104 ? 6.962 2.680 -16.641 1.00 85.00 104 SER A CA 1
ATOM 820 C C . SER A 1 104 ? 7.977 1.606 -16.265 1.00 85.00 104 SER A C 1
ATOM 822 O O . SER A 1 104 ? 8.633 1.686 -15.226 1.00 85.00 104 SER A O 1
ATOM 824 N N . VAL A 1 105 ? 8.106 0.583 -17.106 1.00 83.56 105 VAL A N 1
ATOM 825 C CA . VAL A 1 105 ? 9.073 -0.504 -16.934 1.00 83.56 105 VAL A CA 1
ATOM 826 C C . VAL A 1 105 ? 10.164 -0.368 -17.987 1.00 83.56 105 VAL A C 1
ATOM 828 O O . VAL A 1 105 ? 9.881 -0.396 -19.185 1.00 83.56 105 VAL A O 1
ATOM 831 N N . THR A 1 106 ? 11.406 -0.226 -17.537 1.00 82.88 106 THR A N 1
ATOM 832 C CA . THR A 1 106 ? 12.604 -0.070 -18.373 1.00 82.88 106 THR A CA 1
ATOM 833 C C . THR A 1 106 ? 13.622 -1.140 -17.999 1.00 82.88 106 THR A C 1
ATOM 835 O O . THR A 1 106 ? 13.877 -1.342 -16.816 1.00 82.88 106 THR A O 1
ATOM 838 N N . GLU A 1 107 ? 14.235 -1.804 -18.976 1.00 77.94 107 GLU A N 1
ATOM 839 C CA . GLU A 1 107 ? 15.349 -2.728 -18.733 1.00 77.94 107 GLU A CA 1
ATOM 840 C C . GLU A 1 107 ? 16.669 -2.092 -19.188 1.00 77.94 107 GLU A C 1
ATOM 842 O O . GLU A 1 107 ? 16.798 -1.628 -20.320 1.00 77.94 107 GLU A O 1
ATOM 847 N N . ALA A 1 108 ? 17.665 -2.048 -18.302 1.00 77.06 108 ALA A N 1
ATOM 848 C CA . ALA A 1 108 ? 19.005 -1.577 -18.634 1.00 77.06 108 ALA A CA 1
ATOM 849 C C . ALA A 1 108 ? 20.065 -2.336 -17.829 1.00 77.06 108 ALA A C 1
ATOM 851 O O . ALA A 1 108 ? 19.941 -2.492 -16.622 1.00 77.06 108 ALA A O 1
ATOM 852 N N . ASN A 1 109 ? 21.153 -2.754 -18.487 1.00 72.81 109 ASN A N 1
ATOM 853 C CA . ASN A 1 109 ? 22.314 -3.396 -17.847 1.00 72.81 109 ASN A CA 1
ATOM 854 C C . ASN A 1 109 ? 21.976 -4.600 -16.942 1.00 72.81 109 ASN A C 1
ATOM 856 O O . ASN A 1 109 ? 22.565 -4.736 -15.875 1.00 72.81 109 ASN A O 1
ATOM 860 N N . GLU A 1 110 ? 21.057 -5.472 -17.368 1.00 72.50 110 GLU A N 1
ATOM 861 C CA . GLU A 1 110 ? 20.591 -6.624 -16.572 1.00 72.50 110 GLU A CA 1
ATOM 862 C C . GLU A 1 110 ? 19.835 -6.237 -15.278 1.00 72.50 110 GLU A C 1
ATOM 864 O O . GLU A 1 110 ? 19.726 -7.030 -14.338 1.00 72.50 110 GLU A O 1
ATOM 869 N N . GLU A 1 111 ? 19.301 -5.016 -15.221 1.00 78.31 111 GLU A N 1
ATOM 870 C CA . GLU A 1 111 ? 18.412 -4.536 -14.167 1.00 78.31 111 GLU A CA 1
ATOM 871 C C . GLU A 1 111 ? 17.091 -4.039 -14.771 1.00 78.31 111 GLU A C 1
ATOM 873 O O . GLU A 1 111 ? 17.065 -3.361 -15.801 1.00 78.31 111 GLU A O 1
ATOM 878 N N . VAL A 1 112 ? 15.984 -4.356 -14.099 1.00 80.19 112 VAL A N 1
ATOM 879 C CA . VAL A 1 112 ? 14.645 -3.859 -14.420 1.00 80.19 112 VAL A CA 1
ATOM 880 C C . VAL A 1 112 ? 14.311 -2.707 -13.481 1.00 80.19 112 VAL A C 1
ATOM 882 O O . VAL A 1 112 ? 14.299 -2.856 -12.257 1.00 80.19 112 VAL A O 1
ATOM 885 N N . PHE A 1 113 ? 14.005 -1.555 -14.064 1.00 82.56 113 PHE A N 1
ATOM 886 C CA . PHE A 1 113 ? 13.558 -0.347 -13.389 1.00 82.56 113 PHE A CA 1
ATOM 887 C C . PHE A 1 113 ? 12.052 -0.203 -13.574 1.00 82.56 113 PHE A C 1
ATOM 889 O O . PHE A 1 113 ? 11.569 -0.100 -14.699 1.00 82.56 113 PHE A O 1
ATOM 896 N N . ILE A 1 114 ? 11.316 -0.184 -12.467 1.00 85.12 114 ILE A N 1
ATOM 897 C CA . ILE A 1 114 ? 9.880 0.085 -12.444 1.00 85.12 114 ILE A CA 1
ATOM 898 C C . ILE A 1 114 ? 9.685 1.458 -11.809 1.00 85.12 114 ILE A C 1
ATOM 900 O O . ILE A 1 114 ? 9.805 1.605 -10.593 1.00 85.12 114 ILE A O 1
ATOM 904 N N . GLU A 1 115 ? 9.413 2.464 -12.629 1.00 86.50 115 GLU A N 1
ATOM 905 C CA . GLU A 1 115 ? 9.020 3.796 -12.182 1.00 86.50 115 GLU A CA 1
ATOM 906 C C . GLU A 1 115 ? 7.500 3.843 -12.039 1.00 86.50 115 GLU A C 1
ATOM 908 O O . GLU A 1 115 ? 6.767 3.589 -12.990 1.00 86.50 115 GLU A O 1
ATOM 913 N N . ILE A 1 116 ? 7.022 4.151 -10.839 1.00 87.62 116 ILE A N 1
ATOM 914 C CA . ILE A 1 116 ? 5.604 4.309 -10.524 1.00 87.62 116 ILE A CA 1
ATOM 915 C C . ILE A 1 116 ? 5.384 5.786 -10.231 1.00 87.62 116 ILE A C 1
ATOM 917 O O . ILE A 1 116 ? 5.982 6.316 -9.296 1.00 87.62 116 ILE A O 1
ATOM 921 N N . THR A 1 117 ? 4.531 6.433 -11.016 1.00 88.12 117 THR A N 1
ATOM 922 C CA . THR A 1 117 ? 4.175 7.845 -10.877 1.00 88.12 117 THR A CA 1
ATOM 923 C C . THR A 1 117 ? 2.703 7.974 -10.517 1.00 88.12 117 THR A C 1
ATOM 925 O O . THR A 1 117 ? 1.834 7.470 -11.226 1.00 88.12 117 THR A O 1
ATOM 928 N N . ASP A 1 118 ? 2.417 8.670 -9.424 1.00 87.88 118 ASP A N 1
ATOM 929 C CA . ASP A 1 118 ? 1.064 9.077 -9.062 1.00 87.88 1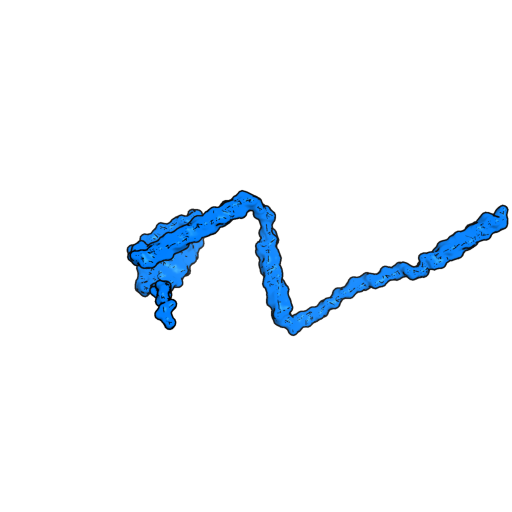18 ASP A CA 1
ATOM 930 C C . ASP A 1 118 ? 0.646 10.275 -9.929 1.00 87.88 118 ASP A C 1
ATOM 932 O O . ASP A 1 118 ? 1.272 11.336 -9.917 1.00 87.88 118 ASP A O 1
ATOM 936 N N . THR A 1 119 ? -0.423 10.108 -10.703 1.00 86.31 119 THR A N 1
ATOM 937 C CA . THR A 1 119 ? -0.932 11.128 -11.633 1.00 86.31 119 THR A CA 1
ATOM 938 C C . THR A 1 119 ? -1.704 12.261 -10.946 1.00 86.31 119 THR A C 1
ATOM 940 O O . THR A 1 119 ? -1.921 13.307 -11.563 1.00 86.31 119 THR A O 1
ATOM 943 N N . ILE A 1 120 ? -2.094 12.094 -9.678 1.00 83.75 120 ILE A N 1
ATOM 944 C CA . ILE A 1 120 ? -2.787 13.106 -8.873 1.00 83.75 120 ILE A CA 1
ATOM 945 C C . ILE A 1 120 ? -1.774 13.985 -8.142 1.00 83.75 120 ILE A C 1
ATOM 947 O O . ILE A 1 120 ? -1.881 15.214 -8.178 1.00 83.75 120 ILE A O 1
ATOM 951 N N . THR A 1 121 ? -0.808 13.370 -7.457 1.00 86.00 121 THR A N 1
ATOM 952 C CA . THR A 1 121 ? 0.173 14.099 -6.633 1.00 86.00 121 THR A CA 1
ATOM 953 C C . THR A 1 121 ? 1.443 14.467 -7.399 1.00 86.00 121 THR A C 1
ATOM 955 O O . THR A 1 121 ? 2.110 15.441 -7.045 1.00 86.00 121 THR A O 1
ATOM 958 N N . GLY A 1 122 ? 1.763 13.735 -8.469 1.00 83.19 122 GLY A N 1
ATOM 959 C CA . GLY A 1 122 ? 3.018 13.857 -9.210 1.00 83.19 122 GLY A CA 1
ATOM 960 C C . GLY A 1 122 ? 4.216 13.226 -8.496 1.00 83.19 122 GLY A C 1
ATOM 961 O O . GLY A 1 122 ? 5.346 13.410 -8.948 1.00 83.19 122 GLY A O 1
ATOM 962 N N . GLU A 1 123 ? 4.004 12.524 -7.379 1.00 85.12 123 GLU A N 1
ATOM 963 C CA . GLU A 1 123 ? 5.067 11.795 -6.690 1.00 85.12 123 GLU A CA 1
ATOM 964 C C . GLU A 1 123 ? 5.460 10.550 -7.489 1.00 85.12 123 GLU A C 1
ATOM 966 O O . GLU A 1 123 ? 4.603 9.827 -7.999 1.00 85.12 123 GLU A O 1
ATOM 971 N N . SER A 1 124 ? 6.764 10.283 -7.584 1.00 85.31 124 SER A N 1
ATOM 972 C CA . SER A 1 124 ? 7.276 9.076 -8.226 1.00 85.31 124 SER A CA 1
ATOM 973 C C . SER A 1 124 ? 8.180 8.270 -7.303 1.00 85.31 124 SER A C 1
ATOM 975 O O . SER A 1 124 ? 8.890 8.793 -6.439 1.00 85.31 124 SER A O 1
ATOM 977 N N . THR A 1 125 ? 8.145 6.955 -7.486 1.00 87.38 125 THR A N 1
ATOM 978 C CA . THR A 1 125 ? 9.050 6.015 -6.836 1.00 87.38 125 THR A CA 1
ATOM 979 C C . THR A 1 125 ? 9.611 5.055 -7.869 1.00 87.38 125 THR A C 1
ATOM 981 O O . THR A 1 125 ? 8.921 4.666 -8.807 1.00 87.38 125 THR A O 1
ATOM 984 N N . ILE A 1 126 ? 10.879 4.684 -7.710 1.00 85.25 126 ILE A N 1
ATOM 985 C CA . ILE A 1 126 ? 11.564 3.771 -8.621 1.00 85.25 126 ILE A CA 1
ATOM 986 C C . ILE A 1 126 ? 11.944 2.530 -7.830 1.00 85.25 126 ILE A C 1
ATOM 988 O O . ILE A 1 126 ? 12.641 2.613 -6.815 1.00 85.25 126 ILE A O 1
ATOM 992 N N . VAL A 1 127 ? 11.489 1.380 -8.310 1.00 84.44 127 VAL A N 1
ATOM 993 C CA . VAL A 1 127 ? 11.854 0.072 -7.780 1.00 84.44 127 VAL A CA 1
ATOM 994 C C . VAL A 1 127 ? 12.800 -0.595 -8.768 1.00 84.44 127 VAL A C 1
ATOM 996 O O . VAL A 1 127 ? 12.457 -0.787 -9.932 1.00 84.44 127 VAL A O 1
ATOM 999 N N . THR A 1 128 ? 13.996 -0.944 -8.301 1.00 82.50 128 THR A N 1
ATOM 1000 C CA . THR A 1 128 ? 15.012 -1.625 -9.109 1.00 82.50 128 THR A CA 1
ATOM 1001 C C . THR A 1 128 ? 15.078 -3.097 -8.729 1.00 82.50 128 THR A C 1
ATOM 1003 O O . THR A 1 128 ? 15.218 -3.438 -7.551 1.00 82.50 128 THR A O 1
ATOM 1006 N N . TYR A 1 129 ? 15.025 -3.965 -9.733 1.00 78.31 129 TYR A N 1
ATOM 1007 C CA . TYR A 1 129 ? 15.234 -5.400 -9.606 1.00 78.31 129 TYR A CA 1
ATOM 1008 C C . TYR A 1 129 ? 16.456 -5.806 -10.421 1.00 78.31 129 TYR A C 1
ATOM 1010 O O . TYR A 1 129 ? 16.595 -5.410 -11.570 1.00 78.31 129 TYR A O 1
ATOM 1018 N N . SER A 1 130 ? 17.335 -6.622 -9.847 1.00 73.75 130 SER A N 1
ATOM 1019 C CA . SER A 1 130 ? 18.382 -7.285 -10.622 1.00 73.75 130 SER A CA 1
ATOM 1020 C C . SER A 1 130 ? 17.798 -8.505 -11.339 1.00 73.75 130 SER A C 1
ATOM 1022 O O . SER A 1 130 ? 16.974 -9.215 -10.753 1.00 73.75 130 SER A O 1
ATOM 1024 N N . ASN A 1 131 ? 18.254 -8.796 -12.566 1.00 59.91 131 ASN A N 1
ATOM 1025 C CA . ASN A 1 131 ? 17.811 -9.923 -13.413 1.00 59.91 131 ASN A CA 1
ATOM 1026 C C . ASN A 1 131 ? 18.061 -11.326 -12.817 1.00 59.91 131 ASN A C 1
ATOM 1028 O O . ASN A 1 131 ? 17.943 -12.336 -13.503 1.00 59.91 131 ASN A O 1
ATOM 1032 N N . ASN A 1 132 ? 18.348 -11.439 -11.519 1.00 58.69 132 ASN A N 1
ATOM 1033 C CA . ASN A 1 132 ? 18.382 -12.713 -10.809 1.00 58.69 132 ASN A CA 1
ATOM 1034 C C . ASN A 1 132 ? 16.979 -13.190 -10.375 1.00 58.69 132 ASN A C 1
ATOM 1036 O O . ASN A 1 132 ? 16.825 -13.946 -9.412 1.00 58.69 132 ASN A O 1
ATOM 1040 N N . TRP A 1 133 ? 15.941 -12.730 -11.072 1.00 59.41 133 TRP A N 1
ATOM 1041 C CA . TRP A 1 133 ? 14.584 -13.243 -10.963 1.00 59.41 133 TRP A CA 1
ATOM 1042 C C . TRP A 1 133 ? 14.533 -14.640 -11.590 1.00 59.41 133 TRP A C 1
ATOM 1044 O O . TRP A 1 133 ? 14.508 -14.797 -12.803 1.00 59.41 133 TRP A O 1
ATOM 1054 N N . GLY A 1 134 ? 14.578 -15.671 -10.743 1.00 49.69 134 GLY A N 1
ATOM 1055 C CA . GLY A 1 134 ? 14.359 -17.061 -11.156 1.00 49.69 134 GLY A CA 1
ATOM 1056 C C . GLY A 1 134 ? 15.545 -18.010 -10.984 1.00 49.69 134 GLY A C 1
ATOM 1057 O O . GLY A 1 134 ? 15.334 -19.220 -11.029 1.00 49.69 134 GLY A O 1
ATOM 1058 N N . ASN A 1 135 ? 16.761 -17.536 -10.682 1.00 41.97 135 ASN A N 1
ATOM 1059 C CA . ASN A 1 135 ? 17.898 -18.434 -10.434 1.00 41.97 135 ASN A CA 1
ATOM 1060 C C . ASN A 1 135 ? 18.061 -18.780 -8.942 1.00 41.97 135 ASN A C 1
ATOM 1062 O O . ASN A 1 135 ? 19.093 -18.561 -8.314 1.00 41.97 135 ASN A O 1
ATOM 1066 N N . SER A 1 136 ? 17.001 -19.349 -8.370 1.00 40.00 136 SER A N 1
ATOM 1067 C CA . SER A 1 136 ? 17.071 -20.179 -7.164 1.00 40.00 136 SER A CA 1
ATOM 1068 C C . SER A 1 136 ? 16.783 -21.627 -7.571 1.00 40.00 136 SER A C 1
ATOM 1070 O O . SER A 1 136 ? 15.804 -22.221 -7.120 1.00 40.00 136 SER A O 1
ATOM 1072 N N . SER A 1 137 ? 17.603 -22.201 -8.458 1.00 42.25 137 SER A N 1
ATOM 1073 C CA . SER A 1 137 ? 17.601 -23.648 -8.695 1.00 42.25 137 SER A CA 1
ATOM 1074 C C . SER A 1 137 ? 18.935 -24.281 -8.293 1.00 42.25 137 SER A C 1
ATOM 1076 O O . SER A 1 137 ? 19.879 -24.317 -9.086 1.00 42.25 137 SER A O 1
ATOM 1078 N N . ASN A 1 138 ? 18.960 -24.757 -7.043 1.00 36.84 138 ASN A N 1
ATOM 1079 C CA . ASN A 1 138 ? 19.563 -25.987 -6.490 1.00 36.84 138 ASN A CA 1
ATOM 1080 C C . ASN A 1 138 ? 20.159 -25.774 -5.100 1.00 36.84 138 ASN A C 1
ATOM 1082 O O . ASN A 1 138 ? 21.144 -25.015 -4.977 1.00 36.84 138 ASN A O 1
#